Protein AF-J9E2B5-F1 (afdb_monomer_lite)

pLDDT: mean 91.38, std 7.01, range [67.25, 97.25]

Radius of gyration: 10.55 Å; chains: 1; bounding box: 25×20×21 Å

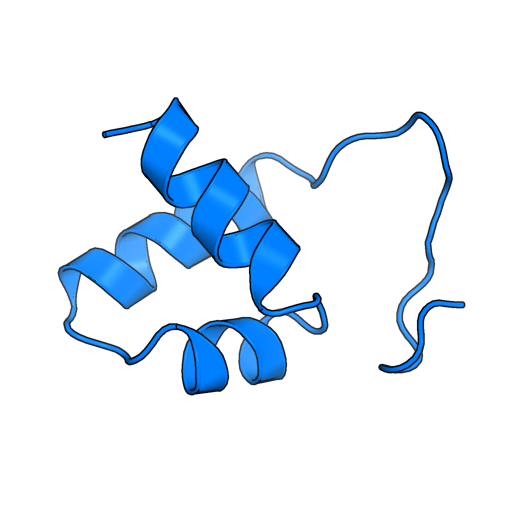Secondary structure (DSSP, 8-state):
--TTS----TTPPPPHHHHHHHHHHHHTT--HHHHHHHHT--HHHHHHHHHHH-

Structure (mmCIF, N/CA/C/O backbone):
data_AF-J9E2B5-F1
#
_entry.id   AF-J9E2B5-F1
#
loop_
_atom_site.group_PDB
_atom_site.id
_atom_site.type_symbol
_atom_site.label_atom_id
_atom_site.label_alt_id
_atom_site.label_comp_id
_atom_site.label_asym_id
_atom_site.label_entity_id
_atom_site.label_seq_id
_atom_site.pdbx_PDB_ins_code
_atom_site.Cartn_x
_atom_site.Cartn_y
_atom_site.Cartn_z
_atom_site.occupancy
_atom_site.B_iso_or_equiv
_atom_site.auth_seq_id
_atom_site.auth_comp_id
_atom_site.auth_asym_id
_atom_site.auth_atom_id
_atom_site.pdbx_PDB_model_num
ATOM 1 N N . LYS A 1 1 ? 12.827 -3.291 -12.555 1.00 67.25 1 LYS A N 1
ATOM 2 C CA . LYS A 1 1 ? 11.593 -4.000 -12.117 1.00 67.25 1 LYS A CA 1
ATOM 3 C C . LYS A 1 1 ? 11.720 -4.287 -10.619 1.00 67.25 1 LYS A C 1
ATOM 5 O O . LYS A 1 1 ? 12.845 -4.475 -10.176 1.00 67.25 1 LYS A O 1
ATOM 10 N N . ASN A 1 2 ? 10.645 -4.246 -9.825 1.00 81.38 2 ASN A N 1
ATOM 11 C CA . ASN A 1 2 ? 10.711 -4.631 -8.406 1.00 81.38 2 ASN A CA 1
ATOM 12 C C . ASN A 1 2 ? 10.899 -6.158 -8.254 1.00 81.38 2 ASN A C 1
ATOM 14 O O . ASN A 1 2 ? 10.863 -6.888 -9.245 1.00 81.38 2 ASN A O 1
ATOM 18 N N . LYS A 1 3 ? 11.042 -6.652 -7.011 1.00 78.75 3 LYS A N 1
ATOM 19 C CA . LYS A 1 3 ? 11.155 -8.096 -6.697 1.00 78.75 3 LYS A CA 1
ATOM 20 C C . LYS A 1 3 ? 9.947 -8.943 -7.151 1.00 78.75 3 LYS A C 1
ATOM 22 O O . LYS A 1 3 ? 10.002 -10.160 -7.062 1.00 78.75 3 LYS A O 1
ATOM 27 N N . LEU A 1 4 ? 8.870 -8.310 -7.617 1.00 80.50 4 LEU A N 1
ATOM 28 C CA . LEU A 1 4 ? 7.628 -8.933 -8.080 1.00 80.50 4 LEU A CA 1
ATOM 29 C C . LEU A 1 4 ? 7.431 -8.765 -9.599 1.00 80.50 4 LEU A C 1
ATOM 31 O O . LEU A 1 4 ? 6.333 -8.956 -10.105 1.00 80.50 4 LEU A O 1
ATOM 35 N N . GLY A 1 5 ? 8.473 -8.360 -10.337 1.00 78.88 5 GLY A N 1
ATOM 36 C CA . GLY A 1 5 ? 8.445 -8.237 -11.801 1.00 78.88 5 GLY A CA 1
ATOM 37 C C . GLY A 1 5 ? 7.768 -6.971 -12.339 1.00 78.88 5 GLY A C 1
ATOM 38 O O . GLY A 1 5 ?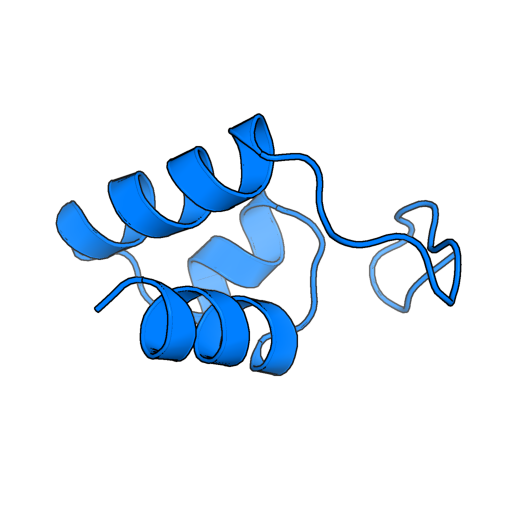 7.863 -6.682 -13.533 1.00 78.88 5 GLY A O 1
ATOM 39 N N . ARG A 1 6 ? 7.160 -6.158 -11.474 1.00 83.12 6 ARG A N 1
ATOM 40 C CA . ARG A 1 6 ? 6.480 -4.917 -11.849 1.00 83.12 6 ARG A CA 1
ATOM 41 C C . ARG A 1 6 ? 7.484 -3.812 -12.223 1.00 83.12 6 ARG A C 1
ATOM 43 O O . ARG A 1 6 ? 8.527 -3.680 -11.567 1.00 83.12 6 ARG A O 1
ATOM 50 N N . PRO A 1 7 ? 7.192 -2.962 -13.225 1.00 83.56 7 PRO A N 1
ATOM 51 C CA . PRO A 1 7 ? 7.933 -1.724 -13.446 1.00 83.56 7 PRO A CA 1
ATOM 52 C C . PRO A 1 7 ? 7.918 -0.856 -12.182 1.00 83.56 7 PRO A C 1
ATOM 54 O O . PRO A 1 7 ? 6.861 -0.508 -11.657 1.00 83.56 7 PRO A O 1
ATOM 57 N N . TYR A 1 8 ? 9.105 -0.541 -11.673 1.00 83.25 8 TYR A N 1
ATOM 58 C CA . TYR A 1 8 ? 9.286 0.319 -10.510 1.00 83.25 8 TYR A CA 1
ATOM 59 C C . TYR A 1 8 ? 10.041 1.554 -10.963 1.00 83.25 8 TYR A C 1
ATOM 61 O O . TYR A 1 8 ? 11.132 1.417 -11.514 1.00 83.25 8 TYR A O 1
ATOM 69 N N . ASN A 1 9 ? 9.434 2.722 -10.758 1.00 84.75 9 ASN A N 1
ATOM 70 C CA . ASN A 1 9 ? 10.036 4.000 -11.088 1.00 84.75 9 ASN A CA 1
ATOM 71 C C . ASN A 1 9 ? 10.270 4.778 -9.782 1.00 84.75 9 ASN A C 1
ATOM 73 O O . ASN A 1 9 ? 9.293 5.244 -9.185 1.00 84.75 9 ASN A O 1
ATOM 77 N N . PRO A 1 10 ? 11.513 4.843 -9.277 1.00 82.31 10 PRO A N 1
ATOM 78 C CA . PRO A 1 10 ? 11.810 5.554 -8.039 1.00 82.31 10 PRO A CA 1
ATOM 79 C C . PRO A 1 10 ? 11.396 7.029 -8.153 1.00 82.31 10 PRO A C 1
ATOM 81 O O . PRO A 1 10 ? 11.488 7.635 -9.213 1.00 82.31 10 PRO A O 1
ATOM 84 N N . GLY A 1 11 ? 10.865 7.595 -7.068 1.00 84.88 11 GLY A N 1
ATOM 85 C CA . GLY A 1 11 ? 10.330 8.964 -7.047 1.00 84.88 11 GLY A CA 1
ATOM 86 C C . GLY A 1 11 ? 8.908 9.113 -7.604 1.00 84.88 11 GLY A C 1
ATOM 87 O O . GLY A 1 11 ? 8.221 10.069 -7.249 1.00 84.88 11 GLY A O 1
ATOM 88 N N . ARG A 1 12 ? 8.402 8.148 -8.387 1.00 89.00 12 ARG A N 1
ATOM 89 C CA . ARG A 1 12 ? 7.004 8.145 -8.838 1.00 89.00 12 ARG A CA 1
ATOM 90 C C . ARG A 1 12 ? 6.135 7.328 -7.880 1.00 89.00 12 ARG A C 1
ATOM 92 O O . ARG A 1 12 ? 6.415 6.149 -7.651 1.00 89.00 12 ARG A O 1
ATOM 99 N N . PRO A 1 13 ? 5.063 7.905 -7.320 1.00 91.06 13 PRO A N 1
ATOM 100 C CA . PRO A 1 13 ? 4.219 7.173 -6.397 1.00 91.06 13 PRO A CA 1
ATOM 101 C C . PRO A 1 13 ? 3.260 6.231 -7.147 1.00 91.06 13 PRO A C 1
ATOM 103 O O . PRO A 1 13 ? 3.055 6.352 -8.356 1.00 91.06 13 PRO A O 1
ATOM 106 N N . LEU A 1 14 ? 2.658 5.292 -6.411 1.00 91.31 14 LEU A N 1
ATOM 107 C CA . LEU A 1 14 ? 1.687 4.330 -6.942 1.00 91.31 14 LEU A CA 1
ATOM 108 C C . LEU A 1 14 ? 0.496 5.055 -7.602 1.00 91.31 14 LEU A C 1
ATOM 110 O O . LEU A 1 14 ? 0.086 6.103 -7.092 1.00 91.31 14 LEU A O 1
ATOM 114 N N . ALA A 1 15 ? -0.063 4.535 -8.699 1.00 92.44 15 ALA A N 1
ATOM 115 C CA . ALA A 1 15 ? -1.211 5.168 -9.357 1.00 92.44 15 ALA A CA 1
ATOM 116 C C . ALA A 1 15 ? -2.422 5.207 -8.412 1.00 92.44 15 ALA A C 1
ATOM 118 O O . ALA A 1 15 ? -2.610 4.275 -7.632 1.00 92.44 15 ALA A O 1
ATOM 119 N N . MET A 1 16 ? -3.233 6.271 -8.460 1.00 93.38 16 MET A N 1
ATOM 120 C CA . MET A 1 16 ? -4.358 6.451 -7.525 1.00 93.38 16 MET A CA 1
ATOM 121 C C . MET A 1 16 ? -5.357 5.293 -7.568 1.00 93.38 16 MET A C 1
ATOM 123 O O . MET A 1 16 ? -5.782 4.838 -6.511 1.00 93.38 16 MET A O 1
ATOM 127 N N . GLU A 1 17 ? -5.637 4.760 -8.757 1.00 94.56 17 GLU A N 1
ATOM 128 C CA . GLU A 1 17 ? -6.486 3.580 -8.952 1.00 94.56 17 GLU A CA 1
ATOM 129 C C . GLU A 1 17 ? -5.983 2.362 -8.158 1.00 94.56 17 GLU A C 1
ATOM 131 O O . GLU A 1 17 ? -6.743 1.687 -7.469 1.00 94.56 17 GLU A O 1
ATOM 136 N N . GLU A 1 18 ? -4.672 2.111 -8.161 1.00 94.06 18 GLU A N 1
A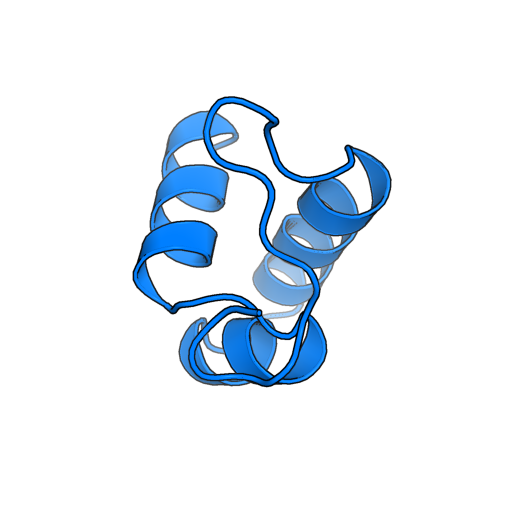TOM 137 C CA . GLU A 1 18 ? -4.090 1.003 -7.400 1.00 94.06 18 GLU A CA 1
ATOM 138 C C . GLU A 1 18 ? -4.124 1.258 -5.892 1.00 94.06 18 GLU A C 1
ATOM 140 O O . GLU A 1 18 ? -4.288 0.316 -5.119 1.00 94.06 18 GLU A O 1
ATOM 145 N N . ARG A 1 19 ? -3.999 2.520 -5.453 1.00 95.69 19 ARG A N 1
ATOM 146 C CA . ARG A 1 19 ? -4.159 2.870 -4.030 1.00 95.69 19 ARG A CA 1
ATOM 147 C C . ARG A 1 19 ? -5.594 2.638 -3.573 1.00 95.69 19 ARG A C 1
ATOM 149 O O . ARG A 1 19 ? -5.795 2.041 -2.523 1.00 95.69 19 ARG A O 1
ATOM 156 N N . GLN A 1 20 ? -6.573 3.055 -4.373 1.00 96.31 20 GLN A N 1
ATOM 157 C CA . GLN A 1 20 ? -7.990 2.801 -4.106 1.00 96.31 20 GLN A CA 1
ATOM 158 C C . GLN A 1 20 ? -8.275 1.301 -4.060 1.00 96.31 20 GLN A C 1
ATOM 160 O O . GLN A 1 20 ? -8.916 0.830 -3.127 1.00 96.31 20 GLN A O 1
ATOM 165 N N . LYS A 1 21 ? -7.717 0.526 -4.996 1.00 96.69 21 LYS A N 1
ATOM 166 C CA . LYS A 1 21 ? -7.843 -0.935 -4.991 1.00 96.69 21 LYS A CA 1
ATOM 167 C C . LYS A 1 21 ? -7.247 -1.570 -3.730 1.00 96.69 21 LYS A C 1
ATOM 169 O O . LYS A 1 21 ? -7.831 -2.509 -3.198 1.00 96.69 21 LYS A O 1
ATOM 174 N N . ILE A 1 22 ? -6.117 -1.058 -3.230 1.00 97.00 22 ILE A N 1
ATOM 175 C CA . ILE A 1 22 ? -5.540 -1.486 -1.944 1.00 97.00 22 ILE A CA 1
ATOM 176 C C . ILE A 1 22 ? -6.533 -1.254 -0.798 1.00 97.00 22 ILE A C 1
ATOM 178 O O . ILE A 1 22 ? -6.776 -2.183 -0.030 1.00 97.00 22 ILE A O 1
ATOM 182 N N . LEU A 1 23 ? -7.108 -0.051 -0.697 1.00 96.25 23 LEU A N 1
ATOM 183 C CA . LEU A 1 23 ? -8.050 0.302 0.371 1.00 96.25 23 LEU A CA 1
ATOM 184 C C . LEU A 1 23 ? -9.325 -0.545 0.299 1.00 96.25 23 LEU A C 1
ATOM 186 O O . LEU A 1 23 ? -9.689 -1.168 1.287 1.00 96.25 23 LEU A O 1
ATOM 190 N N . GLN A 1 24 ? -9.921 -0.688 -0.886 1.00 96.75 24 GLN A N 1
ATOM 191 C CA . GLN A 1 24 ? -11.121 -1.509 -1.090 1.00 96.75 24 GLN A CA 1
ATOM 192 C C . GLN A 1 24 ? -10.906 -2.981 -0.721 1.00 96.75 24 GLN A C 1
ATOM 194 O O . GLN A 1 24 ? -11.788 -3.624 -0.157 1.00 96.75 24 GLN A O 1
ATOM 199 N N . LEU A 1 25 ? -9.749 -3.557 -1.067 1.00 96.94 25 LEU A N 1
ATOM 200 C CA . LEU A 1 25 ? -9.435 -4.935 -0.685 1.00 96.94 25 LEU A CA 1
ATOM 201 C C . LEU A 1 25 ? -9.225 -5.056 0.828 1.00 96.94 25 LEU A C 1
ATOM 203 O O . LEU A 1 25 ? -9.617 -6.059 1.420 1.00 96.94 25 LEU A O 1
ATOM 207 N N . TYR A 1 26 ? -8.628 -4.046 1.456 1.00 96.12 26 TYR A N 1
ATOM 208 C CA . TYR A 1 26 ? -8.455 -4.031 2.901 1.00 96.12 26 TYR A CA 1
ATOM 209 C C . TYR A 1 26 ? -9.795 -3.914 3.643 1.00 96.12 26 TYR A C 1
ATOM 211 O O . TYR A 1 26 ? -10.043 -4.700 4.553 1.00 96.12 26 TYR A O 1
ATOM 219 N N . GLU A 1 27 ? -10.693 -3.027 3.204 1.00 95.44 27 GLU A N 1
ATOM 220 C CA . GLU A 1 27 ? -12.059 -2.885 3.740 1.00 95.44 27 GLU A CA 1
ATOM 221 C C . GLU A 1 27 ? -12.874 -4.179 3.620 1.00 95.44 27 GLU A C 1
ATOM 223 O O . GLU A 1 27 ? -13.653 -4.519 4.505 1.00 95.44 27 GLU A O 1
ATOM 228 N N . LYS A 1 28 ? -12.640 -4.960 2.560 1.00 96.50 28 LYS A N 1
ATOM 229 C CA . LYS A 1 28 ? -13.221 -6.301 2.376 1.00 96.50 28 LYS A CA 1
ATOM 230 C C . LYS A 1 28 ? -12.605 -7.380 3.283 1.00 96.50 28 LYS A C 1
ATOM 232 O O . LYS A 1 28 ? -12.989 -8.542 3.188 1.00 96.50 28 LYS A O 1
ATOM 237 N N . GLY A 1 29 ? -11.635 -7.032 4.128 1.00 96.06 29 GLY A N 1
ATOM 238 C CA . GLY A 1 29 ? -10.985 -7.943 5.073 1.00 96.06 29 GLY A CA 1
ATOM 239 C C . GLY A 1 29 ? -9.827 -8.761 4.492 1.00 96.06 29 GLY A C 1
ATOM 240 O O . GLY A 1 29 ? -9.363 -9.712 5.129 1.00 96.06 29 GLY A O 1
ATOM 241 N N . HIS A 1 30 ? -9.320 -8.432 3.295 1.00 97.25 30 HIS A N 1
ATOM 242 C CA . HIS A 1 30 ? -8.155 -9.135 2.754 1.00 97.25 30 HIS A CA 1
ATOM 243 C C . HIS A 1 30 ? -6.885 -8.809 3.553 1.00 97.25 30 HIS A C 1
ATOM 245 O O . HIS A 1 30 ? -6.589 -7.662 3.885 1.00 97.25 30 HIS A O 1
ATOM 251 N N . ARG A 1 31 ? -6.059 -9.834 3.799 1.00 97.06 31 ARG A N 1
ATOM 252 C CA . ARG A 1 31 ? -4.757 -9.666 4.464 1.00 97.06 31 ARG A CA 1
ATOM 253 C C . ARG A 1 31 ? -3.794 -8.845 3.600 1.00 97.06 31 ARG A C 1
ATOM 255 O O . ARG A 1 31 ? -3.692 -9.068 2.394 1.00 97.06 31 ARG A O 1
ATOM 262 N N . ILE A 1 32 ? -2.979 -8.000 4.235 1.00 96.31 32 ILE A N 1
ATOM 263 C CA . ILE A 1 32 ? -1.972 -7.141 3.578 1.00 96.31 32 ILE A CA 1
ATOM 264 C C . ILE A 1 32 ? -1.046 -7.937 2.645 1.00 96.31 32 ILE A C 1
ATOM 266 O O . ILE A 1 32 ? -0.782 -7.523 1.517 1.00 96.31 32 ILE A O 1
ATOM 270 N N . SER A 1 33 ? -0.575 -9.108 3.084 1.00 96.00 33 SER A N 1
ATOM 271 C CA . SER A 1 33 ? 0.287 -9.987 2.281 1.00 96.00 33 SER A CA 1
ATOM 272 C C . SER A 1 33 ? -0.390 -10.489 1.002 1.00 96.00 33 SER A C 1
ATOM 274 O O . SER A 1 33 ? 0.266 -10.630 -0.030 1.00 96.00 33 SER A O 1
ATOM 276 N N . HIS A 1 34 ? -1.702 -10.725 1.052 1.00 96.81 34 HIS A N 1
ATOM 277 C CA . HIS A 1 34 ? -2.497 -11.126 -0.101 1.00 96.81 34 HIS A CA 1
ATOM 278 C C . HIS A 1 34 ? -2.671 -9.946 -1.070 1.00 96.81 34 HIS A C 1
ATOM 280 O O . HIS A 1 34 ? -2.419 -10.090 -2.265 1.00 96.81 34 HIS A O 1
ATOM 286 N N . ILE A 1 35 ? -3.003 -8.759 -0.553 1.00 97.19 35 ILE A N 1
ATOM 287 C CA . ILE A 1 35 ? -3.145 -7.527 -1.347 1.00 97.19 35 ILE A CA 1
ATOM 288 C C . ILE A 1 35 ? -1.834 -7.189 -2.069 1.00 97.19 35 ILE A C 1
ATOM 290 O O . ILE A 1 35 ? -1.831 -6.915 -3.268 1.00 97.19 35 ILE A O 1
ATOM 294 N N . ALA A 1 36 ? -0.703 -7.275 -1.365 1.00 95.56 36 ALA A N 1
ATOM 295 C CA . ALA A 1 36 ? 0.627 -7.045 -1.923 1.00 95.56 36 ALA A CA 1
ATOM 296 C C . ALA A 1 36 ? 0.901 -7.934 -3.149 1.00 95.56 36 ALA A C 1
ATOM 298 O O . ALA A 1 36 ? 1.428 -7.459 -4.157 1.00 95.56 36 ALA A O 1
ATOM 299 N N . ARG A 1 37 ? 0.476 -9.205 -3.093 1.00 94.50 37 ARG A N 1
ATOM 300 C CA . ARG A 1 37 ? 0.611 -10.157 -4.201 1.00 94.50 37 ARG A CA 1
ATOM 301 C C . ARG A 1 37 ? -0.317 -9.830 -5.373 1.00 94.50 37 ARG A C 1
ATOM 303 O O . ARG A 1 37 ? 0.151 -9.881 -6.503 1.00 94.50 37 ARG A O 1
ATOM 310 N N . ILE A 1 38 ? -1.571 -9.441 -5.118 1.00 94.19 38 ILE A N 1
ATOM 311 C CA . ILE A 1 38 ? -2.525 -9.026 -6.169 1.00 94.19 38 ILE A CA 1
ATOM 312 C C . ILE A 1 38 ? -2.013 -7.797 -6.933 1.00 94.19 38 ILE A C 1
ATOM 314 O O . ILE A 1 38 ? -2.086 -7.752 -8.156 1.00 94.19 38 ILE A O 1
ATOM 318 N N . ILE A 1 39 ? -1.516 -6.786 -6.217 1.00 93.88 39 ILE A N 1
ATOM 319 C CA . ILE A 1 39 ? -1.104 -5.501 -6.811 1.00 93.88 39 ILE A CA 1
ATOM 320 C C . ILE A 1 39 ? 0.340 -5.555 -7.351 1.00 93.88 39 ILE A C 1
ATOM 322 O O . ILE A 1 39 ? 0.775 -4.684 -8.107 1.00 93.88 39 ILE A O 1
ATOM 326 N N . GLY A 1 40 ? 1.124 -6.563 -6.960 1.00 93.19 40 GLY A N 1
ATOM 327 C CA . GLY A 1 40 ? 2.530 -6.678 -7.347 1.00 93.19 40 GLY A CA 1
ATOM 328 C C . GLY A 1 40 ? 3.420 -5.629 -6.671 1.00 93.19 40 GLY A C 1
ATOM 329 O O . GLY A 1 40 ? 4.362 -5.112 -7.280 1.00 93.19 40 GLY A O 1
ATOM 330 N N . VAL A 1 41 ? 3.122 -5.287 -5.413 1.00 92.81 41 VAL A N 1
ATOM 331 C CA . VAL A 1 41 ? 3.898 -4.349 -4.579 1.00 92.81 41 VAL A CA 1
ATOM 332 C C . VAL A 1 41 ? 4.384 -5.025 -3.301 1.00 92.81 41 VAL 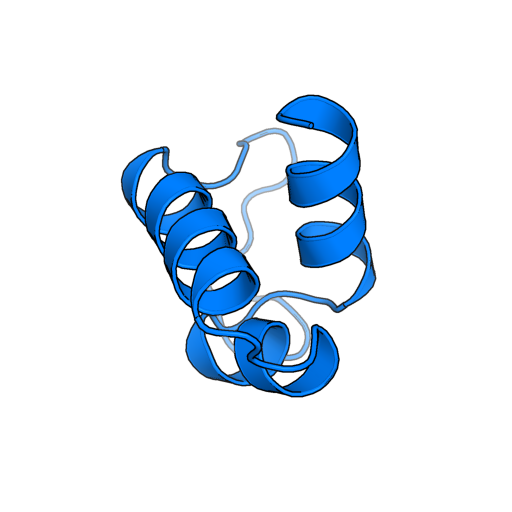A C 1
ATOM 334 O O . VAL A 1 41 ? 3.941 -6.107 -2.937 1.00 92.81 41 VAL A O 1
ATOM 337 N N . THR A 1 42 ? 5.324 -4.401 -2.595 1.00 93.19 42 THR A N 1
ATOM 338 C CA . THR A 1 42 ? 5.811 -4.941 -1.321 1.00 93.19 42 THR A CA 1
ATOM 339 C C . THR A 1 42 ? 4.789 -4.744 -0.202 1.00 93.19 42 THR A C 1
ATOM 341 O O . THR A 1 42 ? 4.008 -3.792 -0.216 1.00 93.19 42 THR A O 1
ATOM 344 N N . HIS A 1 43 ? 4.850 -5.600 0.821 1.00 94.75 43 HIS A N 1
ATOM 345 C CA . HIS A 1 43 ? 4.036 -5.473 2.035 1.00 94.75 43 HIS A CA 1
ATOM 346 C C . HIS A 1 43 ? 4.134 -4.070 2.653 1.00 94.75 43 HIS A C 1
ATOM 348 O O . HIS A 1 43 ? 3.124 -3.436 2.952 1.00 94.75 43 HIS A O 1
ATOM 354 N N . SER A 1 44 ? 5.357 -3.542 2.774 1.00 94.12 44 SER A N 1
ATOM 355 C CA . SER A 1 44 ? 5.605 -2.197 3.301 1.00 94.12 44 SER A CA 1
ATOM 356 C C . SER A 1 44 ? 4.929 -1.103 2.473 1.00 94.12 44 SER A C 1
ATOM 358 O O . SER A 1 44 ? 4.535 -0.084 3.028 1.00 94.12 44 SER A O 1
ATOM 360 N N . CYS A 1 45 ? 4.778 -1.290 1.157 1.00 93.62 45 CYS A N 1
ATOM 361 C CA . CYS A 1 45 ? 4.051 -0.338 0.322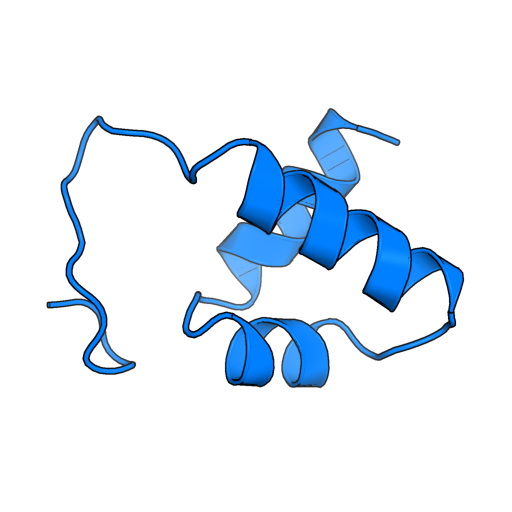 1.00 93.62 45 CYS A CA 1
ATOM 362 C C . CYS A 1 45 ? 2.566 -0.304 0.689 1.00 93.62 45 CYS A C 1
ATOM 364 O O . CYS A 1 45 ? 2.008 0.779 0.827 1.00 93.62 45 CYS A O 1
ATOM 366 N N . VAL A 1 46 ? 1.944 -1.471 0.876 1.00 96.06 46 VAL A N 1
ATOM 367 C CA . VAL A 1 46 ? 0.528 -1.575 1.260 1.00 96.06 46 VAL A CA 1
ATOM 368 C C . VAL A 1 46 ? 0.301 -0.944 2.634 1.00 96.06 46 VAL A C 1
ATOM 370 O O . VAL A 1 46 ? -0.572 -0.097 2.776 1.00 96.06 46 VAL A O 1
ATOM 373 N N . SER A 1 47 ? 1.154 -1.262 3.612 1.00 96.00 47 SER A N 1
ATOM 374 C CA . SER A 1 47 ? 1.082 -0.668 4.953 1.00 96.00 47 SER A CA 1
ATOM 375 C C . SER A 1 47 ? 1.207 0.862 4.921 1.00 96.00 47 SER A C 1
ATOM 377 O O . SER A 1 47 ? 0.385 1.544 5.519 1.00 96.00 47 SER A O 1
ATOM 379 N N . LYS A 1 48 ? 2.150 1.420 4.145 1.00 95.50 48 LYS A N 1
ATOM 380 C CA . LYS A 1 48 ? 2.287 2.881 3.981 1.00 95.50 48 LYS A CA 1
ATOM 381 C C . LYS A 1 48 ? 1.065 3.540 3.342 1.00 95.50 48 LYS A C 1
ATOM 383 O O . LYS A 1 48 ? 0.754 4.677 3.677 1.00 95.50 48 LYS A O 1
ATOM 388 N N . ILE A 1 49 ? 0.416 2.866 2.391 1.00 95.31 49 ILE A N 1
ATOM 389 C CA . ILE A 1 49 ? -0.818 3.362 1.767 1.00 95.31 49 ILE A CA 1
ATOM 390 C C . ILE A 1 49 ? -1.906 3.428 2.836 1.00 95.31 49 ILE A C 1
ATOM 392 O O . ILE A 1 49 ? -2.486 4.486 3.033 1.00 95.31 49 ILE A O 1
ATOM 396 N N . MET A 1 50 ? -2.123 2.332 3.563 1.00 94.06 50 MET A N 1
ATOM 397 C CA . MET A 1 50 ? -3.148 2.269 4.602 1.00 94.06 50 MET A CA 1
ATOM 398 C C . MET A 1 50 ? -2.942 3.341 5.674 1.00 94.06 50 MET A C 1
ATOM 400 O O . MET A 1 50 ? -3.859 4.10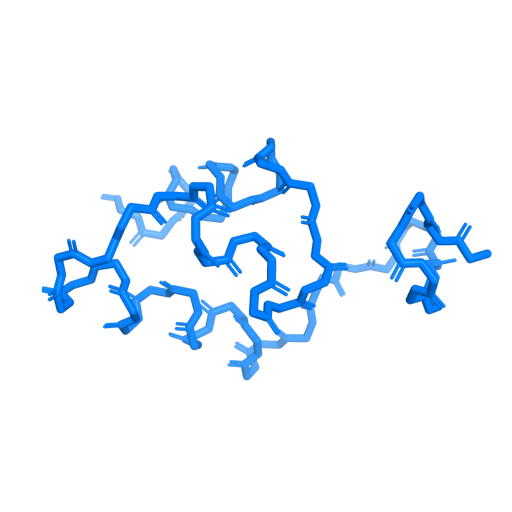0 5.934 1.00 94.06 50 MET A O 1
ATOM 404 N N . THR A 1 51 ? -1.731 3.488 6.219 1.00 94.25 51 THR A N 1
ATOM 405 C CA . THR A 1 51 ? -1.428 4.519 7.230 1.00 94.25 51 THR A CA 1
ATOM 406 C C . THR A 1 51 ? -1.635 5.948 6.724 1.00 94.25 51 THR A C 1
ATOM 408 O O . THR A 1 51 ? -1.836 6.853 7.519 1.00 94.25 51 THR A O 1
ATOM 411 N N . ARG A 1 52 ? -1.545 6.186 5.411 1.00 93.12 52 ARG A N 1
ATOM 412 C CA . ARG A 1 52 ? -1.711 7.527 4.836 1.00 93.12 52 ARG A CA 1
ATOM 413 C C . ARG A 1 52 ? -3.174 7.901 4.578 1.00 93.12 52 ARG A C 1
ATOM 415 O O . ARG A 1 52 ? -3.460 9.087 4.458 1.00 93.12 52 ARG A O 1
ATOM 422 N N . PHE A 1 53 ? -4.048 6.914 4.398 1.00 86.81 53 PHE A N 1
ATOM 423 C CA . PHE A 1 53 ? -5.453 7.112 4.021 1.00 86.81 53 PHE A CA 1
ATOM 424 C C . PHE A 1 53 ? -6.451 6.665 5.100 1.00 86.81 53 PHE A C 1
ATOM 426 O O . PHE A 1 53 ? -7.651 6.797 4.885 1.00 86.81 53 PHE A O 1
ATOM 433 N N . ASN A 1 54 ? -5.958 6.139 6.220 1.00 68.88 54 ASN A N 1
ATOM 434 C CA . ASN A 1 54 ? -6.714 5.840 7.432 1.00 68.88 54 ASN A CA 1
ATOM 435 C C . ASN A 1 54 ? -6.444 6.911 8.489 1.00 68.88 54 ASN A C 1
ATOM 437 O O . ASN A 1 54 ? -7.300 7.053 9.383 1.00 68.88 54 ASN A O 1
#

Foldseek 3Di:
DPPLPDDDDPPDADDPVLLVVLVVCVVVVDDLVVSCNVSVHDSVSSVVSVVVPD

InterPro domains:
  IPR001523 Paired domain [PF00292] (2-53)
  IPR001523 Paired domain [PR00027] (1-16)
  IPR001523 Paired domain [PR00027] (19-37)
  IPR001523 Paired domain [PR00027] (39-54)
  IPR001523 Paired domain [PS51057] (1-54)
  IPR009057 Homedomain-like superfamily [SSF46689] (2-53)
  IPR036388 Winged helix-like DNA-binding domain superfamily [G3DSA:1.10.10.10] (1-54)
  IPR043565 PAX family [PTHR45636] (2-54)

Sequence (54 aa):
KNKLGRPYNPGRPLAMEERQKILQLYEKGHRISHIARIIGVTHSCVSKIMTRFN

Organism: Wuchereria bancrofti (NCBI:txid6293)